Protein AF-A0A0F8YZG8-F1 (afdb_monomer_lite)

Structure (mmCIF, N/CA/C/O backbone):
data_AF-A0A0F8YZG8-F1
#
_entry.id   AF-A0A0F8YZG8-F1
#
loop_
_atom_site.group_PDB
_atom_site.id
_atom_site.type_symbol
_atom_site.label_atom_id
_atom_site.label_alt_id
_atom_site.label_comp_id
_atom_site.label_asym_id
_atom_site.label_entity_id
_atom_site.label_seq_id
_atom_site.pdbx_PDB_ins_code
_atom_site.Cartn_x
_atom_site.Cartn_y
_atom_site.Cartn_z
_atom_site.occupancy
_atom_site.B_iso_or_equiv
_atom_site.auth_seq_id
_atom_site.auth_comp_id
_atom_site.auth_asym_id
_atom_site.auth_atom_id
_atom_site.pdbx_PDB_model_num
ATOM 1 N N . MET A 1 1 ? -29.036 45.336 15.315 1.00 41.97 1 MET A N 1
ATOM 2 C CA . MET A 1 1 ? -30.390 44.803 15.583 1.00 41.97 1 MET A CA 1
ATOM 3 C C . MET A 1 1 ? -30.249 43.384 16.114 1.00 41.97 1 MET A C 1
ATOM 5 O O . MET A 1 1 ? -29.869 42.500 15.361 1.00 41.97 1 MET A O 1
ATOM 9 N N . THR A 1 2 ? -30.466 43.186 17.412 1.00 44.34 2 THR A N 1
ATOM 10 C CA . THR A 1 2 ? -30.497 41.876 18.079 1.00 44.34 2 THR A CA 1
ATOM 11 C C . THR A 1 2 ? -31.902 41.288 17.946 1.00 44.34 2 THR A C 1
ATOM 13 O O . THR A 1 2 ? -32.879 41.956 18.278 1.00 44.34 2 THR A O 1
ATOM 16 N N . LYS A 1 3 ? -32.036 40.055 17.444 1.00 55.72 3 LYS A N 1
ATOM 17 C CA . LYS A 1 3 ? -33.311 39.324 17.503 1.00 55.72 3 LYS A CA 1
ATOM 18 C C . LYS A 1 3 ? -33.276 38.392 18.709 1.00 55.72 3 LYS A C 1
ATOM 20 O O . LYS A 1 3 ? -32.551 37.404 18.719 1.00 55.72 3 LYS A O 1
ATOM 25 N N . GLN A 1 4 ? -34.022 38.788 19.735 1.00 49.12 4 GLN A N 1
ATOM 26 C CA . GLN A 1 4 ? -34.311 38.004 20.925 1.00 49.12 4 GLN A CA 1
ATOM 27 C C . GLN A 1 4 ? -35.272 36.854 20.598 1.00 49.12 4 GLN A C 1
ATOM 29 O O . GLN A 1 4 ? -36.202 36.998 19.803 1.00 49.12 4 GLN A O 1
ATOM 34 N N . LEU A 1 5 ? -35.005 35.724 21.249 1.00 49.00 5 LEU A N 1
ATOM 35 C CA . LEU A 1 5 ? -35.864 34.557 21.419 1.00 49.00 5 LEU A CA 1
ATOM 36 C C . LEU A 1 5 ? -37.219 34.976 22.007 1.00 49.00 5 LEU A C 1
ATOM 38 O O . LEU A 1 5 ? -37.221 35.691 22.999 1.00 49.00 5 LEU A O 1
ATOM 42 N N . ASN A 1 6 ? -38.334 34.469 21.472 1.00 45.19 6 ASN A N 1
ATOM 43 C CA . ASN A 1 6 ? -39.611 34.393 22.191 1.00 45.19 6 ASN A CA 1
ATOM 44 C C . ASN A 1 6 ? -40.446 33.211 21.661 1.00 45.19 6 ASN A C 1
ATOM 46 O O . ASN A 1 6 ? -40.949 33.247 20.540 1.00 45.19 6 ASN A O 1
ATOM 50 N N . LYS A 1 7 ? -40.593 32.165 22.486 1.00 50.66 7 LYS A N 1
ATOM 51 C CA . LYS A 1 7 ? -41.774 31.282 22.503 1.00 50.66 7 LYS A CA 1
ATOM 52 C C . LYS A 1 7 ? -42.786 31.885 23.486 1.00 50.66 7 LYS A C 1
ATOM 54 O O . LYS A 1 7 ? -42.367 32.415 24.513 1.00 50.66 7 LYS A O 1
ATOM 59 N N . PRO A 1 8 ? -44.089 31.767 23.210 1.00 50.78 8 PRO A N 1
ATOM 60 C CA . PRO A 1 8 ? -44.992 31.080 24.152 1.00 50.78 8 PRO A CA 1
ATOM 61 C C . PRO A 1 8 ? -45.976 30.164 23.385 1.00 50.78 8 PRO A C 1
ATOM 63 O O . PRO A 1 8 ? -46.400 30.495 22.287 1.00 50.78 8 PRO A O 1
ATOM 66 N N . SER A 1 9 ? -46.173 28.895 23.751 1.00 45.44 9 SER A N 1
ATOM 67 C CA . SER A 1 9 ? -46.892 28.313 24.904 1.00 45.44 9 SER A CA 1
ATOM 68 C C . SER A 1 9 ? -48.425 28.251 24.750 1.00 45.44 9 SER A C 1
ATOM 70 O O . SER A 1 9 ? -49.084 29.281 24.694 1.00 45.44 9 SER A O 1
ATOM 72 N N . SER A 1 10 ? -48.924 27.004 24.823 1.00 53.50 10 SER A N 1
ATOM 73 C CA . SER A 1 10 ? -50.195 26.541 25.411 1.00 53.50 10 SER A CA 1
ATOM 74 C C . SER A 1 10 ? -51.530 26.760 24.675 1.00 53.50 10 SER A C 1
ATOM 76 O O . SER A 1 10 ? -52.098 27.847 24.706 1.00 53.50 10 SER A O 1
ATOM 78 N N . ALA A 1 11 ? -52.133 25.647 24.237 1.00 49.03 11 ALA A N 1
ATOM 79 C CA . ALA A 1 11 ? -53.564 25.386 24.420 1.00 49.03 11 ALA A CA 1
ATOM 80 C C . ALA A 1 11 ? -53.791 23.878 24.662 1.00 49.03 11 ALA A C 1
ATOM 82 O O . ALA A 1 11 ? -53.292 23.040 23.911 1.00 49.03 11 ALA A O 1
ATOM 83 N N . THR A 1 12 ? -54.496 23.570 25.748 1.00 49.44 12 THR A N 1
ATOM 84 C CA . THR A 1 12 ? -54.804 22.237 26.286 1.00 49.44 12 THR A CA 1
ATOM 85 C C . THR A 1 12 ? -56.214 21.798 25.871 1.00 49.44 12 THR A C 1
ATOM 87 O O . THR A 1 12 ? -57.091 22.643 25.728 1.00 49.44 12 THR A O 1
ATOM 90 N N . ASP A 1 13 ? -56.400 20.475 25.844 1.00 46.66 13 ASP A N 1
ATOM 91 C CA . ASP A 1 13 ? -57.613 19.713 26.203 1.00 46.66 13 ASP A CA 1
ATOM 92 C C . ASP A 1 13 ? -58.711 19.498 25.141 1.00 46.66 13 ASP A C 1
ATOM 94 O O . ASP A 1 13 ? -59.212 20.443 24.543 1.00 46.66 13 ASP A O 1
ATOM 98 N N . VAL A 1 14 ? -59.069 18.230 24.878 1.00 42.09 14 VAL A N 1
ATOM 99 C CA . VAL A 1 14 ? -60.283 17.541 25.384 1.00 42.09 14 VAL A CA 1
ATOM 100 C C . VAL A 1 14 ? -60.361 16.124 24.770 1.00 42.09 14 VAL A C 1
ATOM 102 O O . VAL A 1 14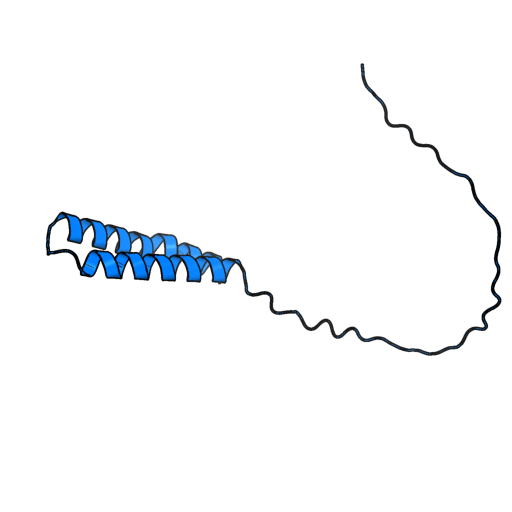 ? -60.428 15.968 23.554 1.00 42.09 14 VAL A O 1
ATOM 105 N N . GLY A 1 15 ? -60.462 15.103 25.632 1.00 32.91 15 GLY A N 1
ATOM 106 C CA . GLY A 1 15 ? -61.378 13.966 25.432 1.00 32.91 15 GLY A CA 1
ATOM 107 C C . GLY A 1 15 ? -60.866 12.706 24.722 1.00 32.91 15 GLY A C 1
ATOM 108 O O . GLY A 1 15 ? -61.011 12.557 23.516 1.00 32.91 15 GLY A O 1
ATOM 109 N N . ASN A 1 16 ? -60.418 11.713 25.495 1.00 39.50 16 ASN A N 1
ATOM 110 C CA . ASN A 1 16 ? -61.250 10.527 25.741 1.00 39.50 16 ASN A CA 1
ATOM 111 C C . ASN A 1 16 ? -60.616 9.635 26.810 1.00 39.50 16 ASN A C 1
ATOM 113 O O . ASN A 1 16 ? -59.614 8.957 26.592 1.00 39.50 16 ASN A O 1
ATOM 117 N N . THR A 1 17 ? -61.254 9.632 27.974 1.00 47.19 17 THR A N 1
ATOM 118 C CA . THR A 1 17 ? -61.059 8.671 29.053 1.00 47.19 17 THR A CA 1
ATOM 119 C C . THR A 1 17 ? -61.508 7.299 28.550 1.00 47.19 17 THR A C 1
ATOM 121 O O . THR A 1 17 ? -62.704 7.024 28.479 1.00 47.19 17 THR A O 1
ATOM 124 N N . LEU A 1 18 ? -60.566 6.442 28.154 1.00 51.44 18 LEU A N 1
ATOM 125 C CA . LEU A 1 18 ? -60.823 5.010 28.042 1.00 51.44 18 LEU A CA 1
ATOM 126 C C . LEU A 1 18 ? -60.413 4.367 29.362 1.00 51.44 18 LEU A C 1
ATOM 128 O O . LEU A 1 18 ? -59.236 4.257 29.695 1.00 51.44 18 LEU A O 1
ATOM 132 N N . ASP A 1 19 ? -61.446 4.014 30.116 1.00 52.84 19 ASP A N 1
ATOM 133 C CA . ASP A 1 19 ? -61.428 3.164 31.295 1.00 52.84 19 ASP A CA 1
ATOM 134 C C . ASP A 1 19 ? -60.822 1.805 30.904 1.00 52.84 19 ASP A C 1
ATOM 136 O O . ASP A 1 19 ? -61.476 0.966 30.281 1.00 52.84 19 ASP A O 1
ATOM 140 N N . ILE A 1 20 ? -59.528 1.622 31.174 1.00 55.34 20 ILE A N 1
ATOM 141 C CA . ILE A 1 20 ? -58.844 0.340 31.013 1.00 55.34 20 ILE A CA 1
ATOM 142 C C . ILE A 1 20 ? -58.231 -0.020 32.365 1.00 55.34 20 ILE A C 1
ATOM 144 O O . ILE A 1 20 ? -57.265 0.573 32.840 1.00 55.34 20 ILE A O 1
ATOM 148 N N . LYS A 1 21 ? -58.891 -0.997 32.982 1.00 55.16 21 LYS A N 1
ATOM 149 C CA . LYS A 1 21 ? -58.537 -1.770 34.174 1.00 55.16 21 LYS A CA 1
ATOM 150 C C . LYS A 1 21 ? -57.026 -2.086 34.237 1.00 55.16 21 LYS A C 1
ATOM 152 O O . LYS A 1 21 ? -56.454 -2.432 33.206 1.00 55.16 21 LYS A O 1
ATOM 157 N N . PRO A 1 22 ? -56.374 -2.049 35.416 1.00 41.72 22 PRO A N 1
ATOM 158 C CA . PRO A 1 22 ? -54.972 -2.427 35.525 1.00 41.72 22 PRO A CA 1
ATOM 159 C C . PRO A 1 22 ? -54.855 -3.950 35.437 1.00 41.72 22 PRO A C 1
ATOM 161 O O . PRO A 1 22 ? -55.172 -4.661 36.392 1.00 41.72 22 PRO A O 1
ATOM 164 N N . GLU A 1 23 ? -54.412 -4.462 34.293 1.00 53.28 23 GLU A N 1
ATOM 165 C CA . GLU A 1 23 ? -53.860 -5.810 34.223 1.00 53.28 23 GLU A CA 1
ATOM 166 C C . GLU A 1 23 ? -52.380 -5.729 34.601 1.00 53.28 23 GLU A C 1
ATOM 168 O O . GLU A 1 23 ? -51.518 -5.314 33.831 1.00 53.28 23 GLU A O 1
ATOM 173 N N . THR A 1 24 ? -52.103 -6.073 35.858 1.00 51.88 24 THR A N 1
ATOM 174 C CA . THR A 1 24 ? -50.796 -6.550 36.305 1.00 51.88 24 THR A CA 1
ATOM 175 C C . THR A 1 24 ? -50.362 -7.706 35.413 1.00 51.88 24 THR A C 1
ATOM 177 O O . THR A 1 24 ? -50.832 -8.830 35.574 1.00 51.88 24 THR A O 1
ATOM 180 N N . GLY A 1 25 ? -49.453 -7.414 34.495 1.00 43.50 25 GLY A N 1
ATOM 181 C CA . GLY A 1 25 ? -48.671 -8.388 33.757 1.00 43.50 25 GLY A CA 1
ATOM 182 C C . GLY A 1 25 ? -47.263 -7.838 33.635 1.00 43.50 25 GLY A C 1
ATOM 183 O O . GLY A 1 25 ? -46.997 -6.969 32.810 1.00 43.50 25 GLY A O 1
ATOM 184 N N . GLU A 1 26 ? -46.374 -8.293 34.514 1.00 53.59 26 GLU A N 1
ATOM 185 C CA . GLU A 1 26 ? -44.934 -8.114 34.369 1.00 53.59 26 GLU A CA 1
ATOM 186 C C . GLU A 1 26 ? -44.463 -8.862 33.114 1.00 53.59 26 GLU A C 1
ATOM 188 O O . GLU A 1 26 ? -43.94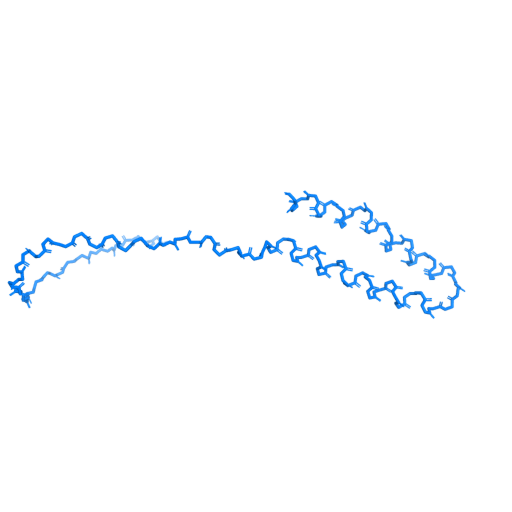7 -9.971 33.195 1.00 53.59 26 GLU A O 1
ATOM 193 N N . GLU A 1 27 ? -44.608 -8.261 31.938 1.00 47.75 27 GLU A N 1
ATOM 194 C CA . GLU A 1 27 ? -43.806 -8.653 30.785 1.00 47.75 27 GLU A CA 1
ATOM 195 C C . GLU A 1 27 ? -42.613 -7.708 30.712 1.00 47.75 27 GLU A C 1
ATOM 197 O O . GLU A 1 27 ? -42.602 -6.685 30.027 1.00 47.75 27 GLU A O 1
ATOM 202 N N . LYS A 1 28 ? -41.569 -8.076 31.465 1.00 50.06 28 LYS A N 1
ATOM 203 C CA . LYS A 1 28 ? -40.202 -7.720 31.096 1.00 50.06 28 LYS A CA 1
ATOM 204 C C . LYS A 1 28 ? -39.974 -8.242 29.678 1.00 50.06 28 LYS A C 1
ATOM 206 O O . LYS A 1 28 ? -39.576 -9.388 29.492 1.00 50.06 28 LYS A O 1
ATOM 211 N N . GLN A 1 29 ? -40.187 -7.396 28.676 1.00 46.06 29 GLN A N 1
ATOM 212 C CA . GLN A 1 29 ? -39.431 -7.514 27.440 1.00 46.06 29 GLN A CA 1
ATOM 213 C C . GLN A 1 29 ? -37.995 -7.140 27.784 1.00 46.06 29 GLN A C 1
ATOM 215 O O . GLN A 1 29 ? -37.573 -5.986 27.717 1.00 46.06 29 GLN A O 1
ATOM 220 N N . GLU A 1 30 ? -37.264 -8.152 28.236 1.00 41.38 30 GLU A N 1
ATOM 221 C CA . GLU A 1 30 ? -35.822 -8.217 28.129 1.00 41.38 30 GLU A CA 1
ATOM 222 C C . GLU A 1 30 ? -35.509 -8.119 26.632 1.00 41.38 30 GLU A C 1
ATOM 224 O O . GLU A 1 30 ? -35.411 -9.120 25.926 1.00 41.38 30 GLU A O 1
ATOM 229 N N . ASN A 1 31 ? -35.422 -6.885 26.121 1.00 47.47 31 ASN A N 1
ATOM 230 C CA . ASN A 1 31 ? -34.599 -6.625 24.955 1.00 47.47 31 ASN A CA 1
ATOM 231 C C . ASN A 1 31 ? -33.218 -7.090 25.380 1.00 47.47 31 ASN A C 1
ATOM 233 O O . ASN A 1 31 ? -32.516 -6.425 26.141 1.00 47.47 31 ASN A O 1
ATOM 237 N N . THR A 1 32 ? -32.886 -8.305 24.966 1.00 45.09 32 THR A N 1
ATOM 238 C CA . THR A 1 32 ? -31.522 -8.780 24.955 1.00 45.09 32 THR A CA 1
ATOM 239 C C . THR A 1 32 ? -30.823 -7.832 23.992 1.00 45.09 32 THR A C 1
ATOM 241 O O . THR A 1 32 ? -30.827 -8.044 22.781 1.00 45.09 32 THR A O 1
ATOM 244 N N . ASP A 1 33 ? -30.295 -6.733 24.534 1.00 55.81 33 ASP A N 1
ATOM 245 C CA . ASP A 1 33 ? -29.275 -5.904 23.915 1.00 55.81 33 ASP A CA 1
ATOM 246 C C . ASP A 1 33 ? -28.051 -6.809 23.748 1.00 55.81 33 ASP A C 1
ATOM 248 O O . ASP A 1 33 ? -27.066 -6.733 24.481 1.00 55.81 33 ASP A O 1
ATOM 252 N N . GLN A 1 34 ? -28.132 -7.746 22.800 1.00 50.81 34 GLN A N 1
ATOM 253 C CA . GLN A 1 34 ? -26.934 -8.298 22.213 1.00 50.81 34 GLN A CA 1
ATOM 254 C C . GLN A 1 34 ? -26.210 -7.091 21.628 1.00 50.81 34 GLN A C 1
ATOM 256 O O . GLN A 1 34 ? -26.795 -6.390 20.792 1.00 50.81 34 GLN A O 1
ATOM 261 N N . PRO A 1 35 ? -24.968 -6.806 22.051 1.00 50.69 35 PRO A N 1
ATOM 262 C CA . PRO A 1 35 ? -24.172 -5.855 21.316 1.00 50.69 35 PRO A CA 1
ATOM 263 C C . PRO A 1 35 ? -24.081 -6.427 19.903 1.00 50.69 35 PRO A C 1
ATOM 265 O O . PRO A 1 35 ? -23.453 -7.462 19.687 1.00 50.69 35 PRO A O 1
ATOM 268 N N . LEU A 1 36 ? -24.754 -5.791 18.937 1.00 52.97 36 LEU A N 1
ATOM 269 C CA . LEU A 1 36 ? -24.349 -5.940 17.551 1.00 52.97 36 LEU A CA 1
ATOM 270 C C . LEU A 1 36 ? -22.871 -5.567 17.572 1.00 52.97 36 LEU A C 1
ATOM 272 O O . LEU A 1 36 ? -22.554 -4.389 17.761 1.00 52.97 36 LEU A O 1
ATOM 276 N N . GLU A 1 37 ? -21.988 -6.558 17.441 1.00 60.06 37 GLU A N 1
ATOM 277 C CA . GLU A 1 37 ? -20.587 -6.350 17.099 1.00 60.06 37 GLU A CA 1
ATOM 278 C C . GLU A 1 37 ? -20.600 -5.618 15.763 1.00 60.06 37 GLU A C 1
ATOM 280 O O . GLU A 1 37 ? -20.572 -6.203 14.679 1.00 60.06 37 GLU A O 1
ATOM 285 N N . ARG A 1 38 ? -20.745 -4.294 15.822 1.00 59.38 38 ARG A N 1
ATOM 286 C CA . ARG A 1 38 ? -20.480 -3.471 14.665 1.00 59.38 38 ARG A CA 1
ATOM 287 C C . ARG A 1 38 ? -19.022 -3.748 14.345 1.00 59.38 38 ARG A C 1
ATOM 289 O O . ARG A 1 38 ? -18.196 -3.686 15.260 1.00 59.38 38 ARG A O 1
ATOM 296 N N . PRO A 1 39 ? -1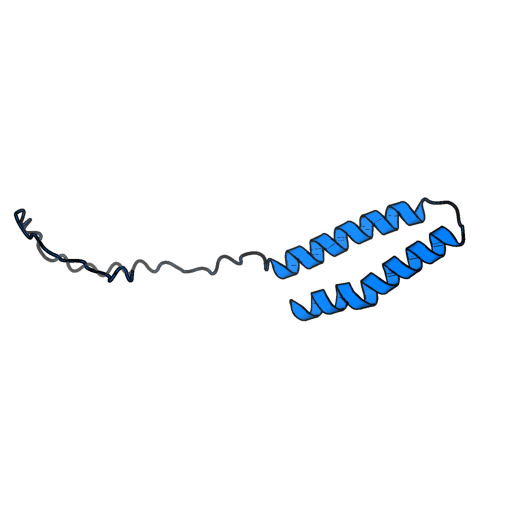8.696 -4.081 13.090 1.00 64.19 39 PRO A N 1
ATOM 297 C CA . PRO A 1 39 ? -17.305 -4.210 12.720 1.00 64.19 39 PRO A CA 1
ATOM 298 C C . PRO A 1 39 ? -16.619 -2.903 13.115 1.00 64.19 39 PRO A C 1
ATOM 300 O O . PRO A 1 39 ? -17.095 -1.827 12.746 1.00 64.19 39 PRO A O 1
ATOM 303 N N . ASN A 1 40 ? -15.569 -3.013 13.931 1.00 81.00 40 ASN A N 1
ATOM 304 C CA . ASN A 1 40 ? -14.744 -1.882 14.334 1.00 81.00 40 ASN A CA 1
ATOM 305 C C . ASN A 1 40 ? -14.307 -1.179 13.033 1.00 81.00 40 ASN A C 1
ATOM 307 O O . ASN A 1 40 ? -13.612 -1.766 12.193 1.00 81.00 40 ASN A O 1
ATOM 311 N N . GLN A 1 41 ? -14.854 0.020 12.807 1.00 85.31 41 GLN A N 1
ATOM 312 C CA . GLN A 1 41 ? -14.738 0.737 11.536 1.00 85.31 41 GLN A CA 1
ATOM 313 C C . GLN A 1 41 ? -13.278 1.102 11.287 1.00 85.31 41 GLN A C 1
ATOM 315 O O . GLN A 1 41 ? -12.797 1.071 10.154 1.00 85.31 41 GLN A O 1
ATOM 320 N N . GLU A 1 42 ? -12.556 1.366 12.363 1.00 87.06 42 GLU A N 1
ATOM 321 C CA . GLU A 1 42 ? -11.145 1.665 12.390 1.00 87.06 42 GLU A CA 1
ATOM 322 C C . GLU A 1 42 ? -10.303 0.452 11.942 1.00 87.06 42 GLU A C 1
ATOM 324 O O . GLU A 1 42 ? -9.448 0.571 11.057 1.00 87.06 42 GLU A O 1
ATOM 329 N N . ILE A 1 43 ? -10.639 -0.756 12.406 1.00 87.38 43 ILE A N 1
ATOM 330 C CA . ILE A 1 43 ? -10.042 -2.0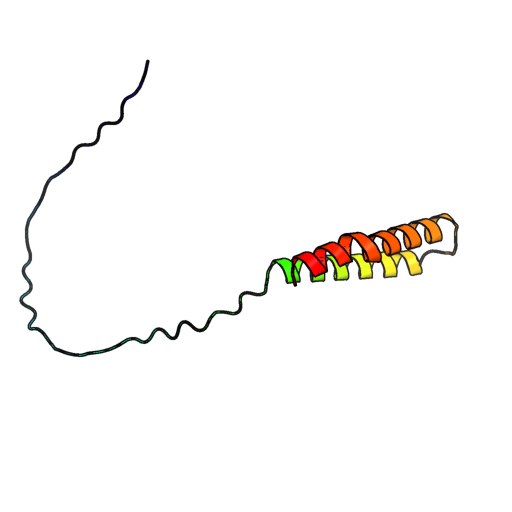07 11.901 1.00 87.38 43 ILE A CA 1
ATOM 331 C C . ILE A 1 43 ? -10.369 -2.219 10.413 1.00 87.38 43 ILE A C 1
ATOM 333 O O . ILE A 1 43 ? -9.518 -2.694 9.651 1.00 87.38 43 ILE A O 1
ATOM 337 N N . MET A 1 44 ? -11.576 -1.861 9.954 1.00 91.25 44 MET A N 1
ATOM 338 C CA . MET A 1 44 ? -11.918 -1.937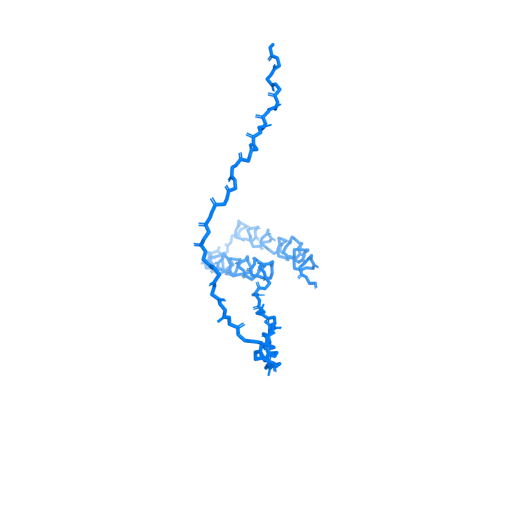 8.526 1.00 91.25 44 MET A CA 1
ATOM 339 C C . MET A 1 44 ? -11.065 -0.991 7.670 1.00 91.25 44 MET A C 1
ATOM 341 O O . MET A 1 44 ? -10.668 -1.371 6.563 1.00 91.25 44 MET A O 1
ATOM 345 N N . ILE A 1 45 ? -10.743 0.205 8.171 1.00 91.25 45 ILE A N 1
ATOM 346 C CA . ILE A 1 45 ? -9.851 1.155 7.490 1.00 91.25 45 ILE A CA 1
ATOM 347 C C . ILE A 1 45 ? -8.458 0.536 7.316 1.00 91.25 45 ILE A C 1
ATOM 349 O O . ILE A 1 45 ? -7.941 0.508 6.196 1.00 91.25 45 ILE A O 1
ATOM 353 N N . VAL A 1 46 ? -7.885 -0.045 8.375 1.00 93.44 46 VAL A N 1
ATOM 354 C CA . VAL A 1 46 ? -6.559 -0.696 8.318 1.00 93.44 46 VAL A CA 1
ATOM 355 C C . VAL A 1 46 ? -6.545 -1.836 7.302 1.00 93.44 46 VAL A C 1
ATOM 357 O O . VAL A 1 46 ? -5.668 -1.880 6.435 1.00 93.44 46 VAL A O 1
ATOM 360 N N . LYS A 1 47 ? -7.554 -2.715 7.333 1.00 93.25 47 LYS A N 1
ATOM 361 C CA . LYS A 1 47 ? -7.679 -3.828 6.374 1.00 93.25 47 LYS A CA 1
ATOM 362 C C . LYS A 1 47 ? -7.831 -3.349 4.929 1.00 93.25 47 LYS A C 1
ATOM 364 O O . LYS A 1 47 ? -7.300 -3.971 4.004 1.00 93.25 47 LYS A O 1
ATOM 369 N N . THR A 1 48 ? -8.533 -2.236 4.723 1.00 95.25 48 THR A N 1
ATOM 370 C CA . THR A 1 48 ? -8.694 -1.627 3.396 1.00 95.25 48 THR A CA 1
ATOM 371 C C . THR A 1 48 ? -7.352 -1.127 2.865 1.00 95.25 48 THR A C 1
ATOM 373 O O . THR A 1 48 ? -6.980 -1.452 1.736 1.00 95.25 48 THR A O 1
ATOM 376 N N . ILE A 1 49 ? -6.579 -0.411 3.686 1.00 95.19 49 ILE A N 1
ATOM 377 C CA . ILE A 1 49 ? -5.249 0.088 3.305 1.00 95.19 49 ILE A CA 1
ATOM 378 C C . ILE A 1 49 ? -4.292 -1.079 3.021 1.00 95.19 49 ILE A C 1
ATOM 380 O O . ILE A 1 49 ? -3.633 -1.088 1.981 1.00 95.19 49 ILE A O 1
ATOM 384 N N . GLN A 1 50 ? -4.270 -2.107 3.878 1.00 94.81 50 GLN A N 1
ATOM 385 C CA . GLN A 1 50 ? -3.479 -3.330 3.665 1.00 94.81 50 GLN A CA 1
ATOM 386 C C . GLN A 1 50 ? -3.791 -3.998 2.315 1.00 94.81 50 GLN A C 1
ATOM 388 O O . GLN A 1 50 ? -2.881 -4.403 1.580 1.00 94.81 50 GLN A O 1
ATOM 393 N N . SER A 1 51 ? -5.076 -4.073 1.958 1.00 96.81 51 SER A N 1
ATOM 394 C CA . SER A 1 51 ? -5.522 -4.653 0.687 1.00 96.81 51 SER A CA 1
ATOM 395 C C . SER A 1 51 ? -5.043 -3.830 -0.512 1.00 96.81 51 SER A C 1
ATOM 397 O O . SER A 1 51 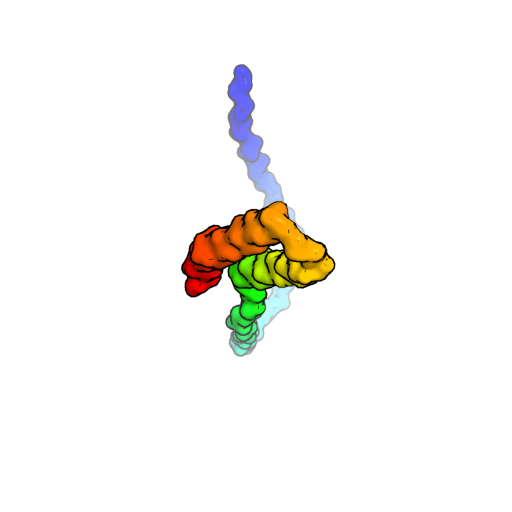? -4.509 -4.390 -1.471 1.00 96.81 51 SER A O 1
ATOM 399 N N . LEU A 1 52 ? -5.155 -2.500 -0.447 1.00 96.44 52 LEU A N 1
ATOM 400 C CA . LEU A 1 52 ? -4.666 -1.602 -1.499 1.00 96.44 52 LEU A CA 1
ATOM 401 C C . LEU A 1 52 ? -3.150 -1.714 -1.687 1.00 96.44 52 LEU A C 1
ATOM 403 O O . LEU A 1 52 ? -2.676 -1.837 -2.816 1.00 96.44 52 LEU A O 1
ATOM 407 N N . MET A 1 53 ? -2.385 -1.745 -0.596 1.00 94.88 53 MET A N 1
ATOM 408 C CA . MET A 1 53 ? -0.930 -1.899 -0.671 1.00 94.88 53 MET A CA 1
ATOM 409 C C . MET A 1 53 ? -0.513 -3.233 -1.287 1.00 94.88 53 MET A C 1
ATOM 411 O O . MET A 1 53 ? 0.447 -3.284 -2.052 1.00 94.88 53 MET A O 1
ATOM 415 N N . THR A 1 54 ? -1.256 -4.305 -1.007 1.00 95.88 54 THR A N 1
ATOM 416 C CA . THR A 1 54 ? -1.031 -5.607 -1.648 1.00 95.88 54 THR A CA 1
ATOM 417 C C . THR A 1 54 ? -1.197 -5.504 -3.166 1.00 95.88 54 THR A C 1
ATOM 419 O O . THR A 1 54 ? -0.364 -6.014 -3.916 1.00 95.88 54 THR A O 1
ATOM 422 N N . VAL A 1 55 ? -2.224 -4.792 -3.643 1.00 97.38 55 VAL A N 1
ATOM 423 C CA . VAL A 1 55 ? -2.421 -4.540 -5.079 1.00 97.38 55 VAL A CA 1
ATOM 424 C C . VAL A 1 55 ? -1.266 -3.726 -5.664 1.00 97.38 55 VAL A C 1
ATOM 426 O O . VAL A 1 55 ? -0.762 -4.079 -6.731 1.00 97.38 55 VAL A O 1
ATOM 429 N N . VAL A 1 56 ? -0.814 -2.672 -4.981 1.00 96.19 56 VAL A N 1
ATOM 430 C CA . VAL A 1 56 ? 0.329 -1.857 -5.429 1.00 96.19 56 VAL A CA 1
ATOM 431 C C . VAL A 1 56 ? 1.596 -2.709 -5.539 1.00 96.19 56 VAL A C 1
ATOM 433 O O . VAL A 1 56 ? 2.195 -2.756 -6.613 1.00 96.19 56 VAL A O 1
ATOM 436 N N . ASN A 1 57 ? 1.945 -3.462 -4.491 1.00 95.75 57 ASN A N 1
ATOM 437 C CA . ASN A 1 57 ? 3.105 -4.359 -4.482 1.00 95.75 57 ASN A CA 1
ATOM 438 C C . ASN A 1 57 ? 3.051 -5.376 -5.626 1.00 95.75 57 ASN A C 1
ATOM 440 O O . ASN A 1 57 ? 4.026 -5.546 -6.356 1.00 95.75 57 ASN A O 1
ATOM 444 N N . ASN A 1 58 ? 1.894 -6.002 -5.845 1.00 96.75 58 ASN A N 1
ATOM 445 C CA . ASN A 1 58 ? 1.716 -6.964 -6.930 1.00 96.75 58 ASN A CA 1
ATOM 446 C C . ASN A 1 58 ? 1.906 -6.340 -8.319 1.00 96.75 58 ASN A C 1
ATOM 448 O O . ASN A 1 58 ? 2.338 -7.028 -9.243 1.00 96.75 58 ASN A O 1
ATOM 452 N N . ASN A 1 59 ? 1.568 -5.061 -8.500 1.00 97.25 59 ASN A N 1
ATOM 453 C CA . ASN A 1 59 ? 1.809 -4.361 -9.761 1.00 97.25 59 ASN A CA 1
ATOM 454 C C . ASN A 1 59 ? 3.280 -3.955 -9.912 1.00 97.25 59 ASN A C 1
ATOM 456 O O . ASN A 1 59 ? 3.845 -4.164 -10.984 1.00 97.25 59 ASN A O 1
ATOM 460 N N . LEU A 1 60 ? 3.924 -3.468 -8.847 1.00 96.31 60 LEU A N 1
ATOM 461 C CA . LEU A 1 60 ? 5.351 -3.131 -8.856 1.00 96.31 60 LEU A CA 1
ATOM 462 C C . LEU A 1 60 ? 6.233 -4.358 -9.121 1.00 96.31 60 LEU A C 1
ATOM 464 O O . LEU A 1 60 ? 7.182 -4.275 -9.898 1.00 96.31 60 LEU A O 1
ATOM 468 N N . MET A 1 61 ? 5.896 -5.522 -8.556 1.00 95.25 61 MET A N 1
ATOM 469 C CA . MET A 1 61 ? 6.643 -6.769 -8.776 1.00 95.25 61 MET A CA 1
ATOM 470 C C . MET A 1 61 ? 6.661 -7.225 -10.242 1.00 95.25 61 MET A C 1
ATOM 472 O O . MET A 1 61 ? 7.621 -7.872 -10.655 1.00 95.25 61 MET A O 1
ATOM 476 N N . LYS A 1 62 ? 5.638 -6.873 -11.032 1.00 96.75 62 LYS A N 1
ATOM 477 C CA . LYS A 1 62 ? 5.553 -7.212 -12.465 1.00 96.75 62 LYS A CA 1
ATOM 478 C C . LYS A 1 62 ? 6.421 -6.318 -13.349 1.00 96.75 62 LYS A C 1
ATOM 480 O O . LYS A 1 62 ? 6.622 -6.646 -14.516 1.00 96.75 62 LYS A O 1
ATOM 485 N N . LEU A 1 63 ? 6.893 -5.185 -12.830 1.00 96.31 63 LEU A N 1
ATOM 486 C CA . LEU A 1 63 ? 7.756 -4.283 -13.582 1.00 96.31 63 LEU A CA 1
ATOM 487 C C . LEU A 1 63 ? 9.152 -4.900 -13.756 1.00 96.31 63 LEU A C 1
ATOM 489 O O . LEU A 1 63 ? 9.618 -5.625 -12.868 1.00 96.31 63 LEU A O 1
ATOM 493 N N . PRO A 1 64 ? 9.844 -4.600 -14.869 1.00 97.31 64 PRO A N 1
ATOM 494 C CA . PRO A 1 64 ? 11.239 -4.978 -15.029 1.00 97.31 64 PRO A CA 1
ATOM 495 C C . PRO A 1 64 ? 12.098 -4.332 -13.939 1.00 97.31 64 PRO A C 1
ATOM 497 O O . PRO A 1 64 ? 11.797 -3.239 -13.445 1.00 97.31 64 PRO A O 1
ATOM 500 N N . ASP A 1 65 ? 13.179 -5.014 -13.571 1.00 96.56 65 ASP A N 1
ATOM 501 C CA . ASP A 1 65 ? 14.096 -4.508 -12.560 1.00 96.56 65 ASP A CA 1
ATOM 502 C C . ASP A 1 65 ? 14.738 -3.204 -13.029 1.00 96.56 65 ASP A C 1
ATOM 504 O O . ASP A 1 65 ? 15.337 -3.108 -14.100 1.00 96.56 65 ASP A O 1
ATOM 508 N N . SER A 1 66 ? 14.553 -2.168 -12.219 1.00 97.69 66 SER A N 1
ATOM 509 C CA . SER A 1 66 ? 15.062 -0.828 -12.467 1.00 97.69 66 SER A CA 1
ATOM 510 C C . SER A 1 66 ? 15.244 -0.107 -11.133 1.00 97.69 66 SER A C 1
ATOM 512 O O . SER A 1 66 ? 14.532 -0.420 -10.173 1.00 97.69 66 SER A O 1
ATOM 514 N N . PRO A 1 67 ? 16.148 0.885 -11.053 1.00 97.75 67 PRO A N 1
ATOM 515 C CA . PRO A 1 67 ? 16.292 1.708 -9.854 1.00 97.75 67 PRO A CA 1
ATOM 516 C C . PRO A 1 67 ? 14.959 2.313 -9.393 1.00 97.75 67 PRO A C 1
ATOM 518 O O . PRO A 1 67 ? 14.647 2.267 -8.212 1.00 97.75 67 PRO A O 1
ATOM 521 N N . MET A 1 68 ? 14.125 2.760 -10.337 1.00 97.00 68 MET A N 1
ATOM 522 C CA . MET A 1 68 ? 12.818 3.358 -10.048 1.00 97.00 68 MET A CA 1
ATOM 523 C C . MET A 1 68 ? 11.816 2.356 -9.451 1.00 97.00 68 MET A C 1
ATOM 525 O O . MET A 1 68 ? 11.051 2.708 -8.558 1.00 97.00 68 MET A O 1
ATOM 529 N N . LYS A 1 69 ? 11.825 1.090 -9.902 1.00 97.12 69 LYS A N 1
ATOM 530 C CA . LYS A 1 69 ? 11.034 0.018 -9.268 1.00 97.12 69 LYS A CA 1
ATOM 531 C C . LYS A 1 69 ? 11.490 -0.206 -7.827 1.00 97.12 69 LYS A C 1
ATOM 533 O O . LYS A 1 69 ? 10.648 -0.351 -6.948 1.00 97.12 69 LYS A O 1
ATOM 538 N N . ASN A 1 70 ? 12.801 -0.250 -7.597 1.00 96.81 70 ASN A N 1
ATOM 539 C CA . ASN A 1 70 ? 13.361 -0.497 -6.269 1.00 96.81 70 ASN A CA 1
ATOM 540 C C . ASN A 1 70 ? 13.020 0.640 -5.301 1.00 96.81 70 ASN A C 1
ATOM 542 O O . ASN A 1 70 ? 12.568 0.362 -4.197 1.00 96.81 70 ASN A O 1
ATOM 546 N N . GLU A 1 71 ? 13.146 1.890 -5.746 1.00 97.81 71 GLU A N 1
ATOM 547 C CA . GLU A 1 71 ? 12.765 3.080 -4.978 1.00 97.81 71 GLU A CA 1
ATOM 548 C C . GLU A 1 71 ? 11.268 3.066 -4.630 1.00 97.81 71 GLU A C 1
ATOM 550 O O . GLU A 1 71 ? 10.893 3.203 -3.469 1.00 97.81 71 GLU A O 1
ATOM 555 N N . ALA A 1 72 ? 10.396 2.773 -5.602 1.00 96.88 72 ALA A N 1
ATOM 556 C CA . ALA A 1 72 ? 8.961 2.650 -5.346 1.00 96.88 72 ALA A CA 1
ATOM 557 C C . ALA A 1 72 ? 8.628 1.521 -4.349 1.00 96.88 72 ALA A C 1
ATOM 559 O O . ALA A 1 72 ? 7.761 1.685 -3.492 1.00 96.88 72 ALA A O 1
ATOM 560 N N . MET A 1 73 ? 9.309 0.374 -4.440 1.00 96.50 73 MET A N 1
ATOM 561 C CA . MET A 1 73 ? 9.142 -0.733 -3.491 1.00 96.50 73 MET A CA 1
ATOM 562 C C . MET A 1 73 ? 9.636 -0.367 -2.085 1.00 96.50 73 MET A C 1
ATOM 564 O O . MET A 1 73 ? 9.023 -0.786 -1.100 1.00 96.50 73 MET A O 1
ATOM 568 N N . GLU A 1 74 ? 10.719 0.404 -1.979 1.00 96.88 74 GLU A N 1
ATOM 569 C CA . GLU A 1 74 ? 11.272 0.878 -0.709 1.00 96.88 74 GLU A CA 1
ATOM 570 C C . GLU A 1 74 ? 10.317 1.851 -0.009 1.00 96.88 74 GLU A C 1
ATOM 572 O O . GLU A 1 74 ? 9.996 1.642 1.162 1.00 96.88 74 GLU A O 1
ATOM 577 N N . GLU A 1 75 ? 9.768 2.826 -0.737 1.00 96.81 75 GLU A N 1
ATOM 578 C CA . GLU A 1 75 ? 8.763 3.766 -0.221 1.00 96.81 75 GLU A CA 1
ATOM 579 C C . GLU A 1 75 ? 7.501 3.046 0.276 1.00 96.81 75 GLU A C 1
ATOM 581 O O . GLU A 1 75 ? 7.000 3.305 1.377 1.00 96.81 75 GLU A O 1
ATOM 586 N N . VAL A 1 76 ? 7.008 2.065 -0.489 1.00 95.31 76 VAL A N 1
ATOM 587 C CA . VAL A 1 76 ? 5.860 1.251 -0.067 1.00 95.31 76 VAL A CA 1
ATOM 588 C C . VAL A 1 76 ? 6.188 0.455 1.200 1.00 95.31 76 VAL A C 1
ATOM 590 O O . VAL A 1 76 ? 5.367 0.410 2.120 1.00 95.31 76 VAL A O 1
ATOM 593 N N . CYS A 1 77 ? 7.389 -0.126 1.299 1.00 94.94 77 CYS A N 1
ATOM 594 C CA . CYS A 1 77 ? 7.840 -0.816 2.511 1.00 94.94 77 CYS A CA 1
ATOM 595 C C . CYS A 1 77 ? 7.951 0.130 3.716 1.00 94.94 77 CYS A C 1
ATOM 597 O O . CYS A 1 77 ? 7.579 -0.255 4.831 1.00 94.94 77 CYS A O 1
ATOM 599 N N . LEU A 1 78 ? 8.448 1.354 3.515 1.00 96.69 78 LEU A N 1
ATOM 600 C CA . LEU A 1 78 ? 8.588 2.358 4.568 1.00 96.69 78 LEU A CA 1
ATOM 601 C C . LEU A 1 78 ? 7.221 2.763 5.125 1.00 96.69 78 LEU A C 1
ATOM 603 O O . LEU A 1 78 ? 7.029 2.740 6.345 1.00 96.69 78 LEU A O 1
ATOM 607 N N . PHE A 1 79 ? 6.255 3.048 4.250 1.00 96.19 79 PHE A N 1
ATOM 608 C CA . PHE A 1 79 ? 4.880 3.358 4.651 1.00 96.19 79 PHE A CA 1
ATOM 609 C C . PHE A 1 79 ? 4.247 2.210 5.456 1.00 96.19 79 PHE A C 1
ATOM 611 O O . PHE A 1 79 ? 3.600 2.435 6.481 1.00 96.19 79 PHE A O 1
ATOM 618 N N . GLN A 1 80 ? 4.470 0.964 5.024 1.00 92.94 80 GLN A N 1
ATOM 619 C CA . GLN A 1 80 ? 3.963 -0.239 5.694 1.00 92.94 80 GLN A CA 1
ATOM 620 C C . GLN A 1 80 ? 4.499 -0.379 7.124 1.00 92.94 80 GLN A C 1
ATOM 622 O O . GLN A 1 80 ? 3.750 -0.705 8.043 1.00 92.94 80 GLN A O 1
ATOM 627 N N . ARG A 1 81 ? 5.802 -0.141 7.314 1.00 94.44 81 ARG A N 1
ATOM 628 C CA . ARG A 1 81 ? 6.484 -0.315 8.608 1.00 94.44 81 ARG A CA 1
ATOM 629 C C . ARG A 1 81 ? 6.223 0.820 9.592 1.00 94.44 81 ARG A C 1
ATOM 631 O O . ARG A 1 81 ? 6.314 0.583 10.796 1.00 94.44 81 ARG A O 1
ATOM 638 N N . THR A 1 82 ? 5.938 2.015 9.079 1.00 95.44 82 THR A N 1
ATOM 639 C CA . THR A 1 82 ? 5.695 3.224 9.873 1.00 95.44 82 THR A CA 1
ATOM 640 C C . THR A 1 82 ? 4.195 3.500 9.969 1.00 95.44 82 THR A C 1
ATOM 642 O O . THR A 1 82 ? 3.524 2.936 10.828 1.00 95.44 82 THR A O 1
ATOM 645 N N . THR A 1 83 ? 3.641 4.282 9.042 1.00 94.50 83 THR A N 1
ATOM 646 C CA . THR A 1 83 ? 2.278 4.818 9.088 1.00 94.50 83 THR A CA 1
ATOM 647 C C . THR A 1 83 ? 1.204 3.749 9.252 1.00 94.50 83 THR A C 1
ATOM 649 O O . THR A 1 83 ? 0.306 3.917 10.074 1.00 94.50 83 THR A O 1
ATOM 652 N N . LEU A 1 84 ? 1.270 2.646 8.499 1.00 93.88 84 LEU A N 1
ATOM 653 C CA . LEU A 1 84 ? 0.240 1.608 8.593 1.00 93.88 84 LEU A CA 1
ATOM 654 C C . LEU A 1 84 ? 0.295 0.853 9.929 1.00 93.88 84 LEU A C 1
ATOM 656 O O . LEU A 1 84 ? -0.746 0.509 10.483 1.00 93.88 84 LEU A O 1
ATOM 660 N N . ASN A 1 85 ? 1.497 0.621 10.453 1.00 92.75 85 ASN A N 1
ATOM 661 C CA . ASN A 1 85 ? 1.700 -0.006 11.756 1.00 92.75 85 ASN A CA 1
ATOM 662 C C . ASN A 1 85 ? 1.216 0.907 12.893 1.00 92.75 85 ASN A C 1
ATOM 664 O O . ASN A 1 85 ? 0.515 0.454 13.794 1.00 92.75 85 ASN A O 1
ATOM 668 N N . ASP A 1 86 ? 1.527 2.201 12.822 1.00 95.00 86 ASP A N 1
ATOM 669 C CA . ASP A 1 86 ? 1.058 3.185 13.801 1.00 95.00 86 ASP A CA 1
ATOM 670 C C . ASP A 1 86 ? -0.471 3.297 13.793 1.00 95.00 86 ASP A C 1
ATOM 672 O O . ASP A 1 86 ? -1.095 3.328 14.853 1.00 95.00 86 ASP A O 1
ATOM 676 N N . LEU A 1 87 ? -1.084 3.280 12.605 1.00 92.94 87 LEU A N 1
ATOM 677 C CA . LEU A 1 87 ? -2.537 3.279 12.456 1.00 92.94 87 LEU A CA 1
ATOM 678 C C . LEU A 1 87 ? -3.168 2.008 13.035 1.00 92.94 87 LEU A C 1
ATOM 680 O O . LEU A 1 87 ? -4.198 2.086 13.694 1.00 92.94 87 LEU A O 1
ATOM 684 N N . GLN A 1 88 ? -2.547 0.846 12.815 1.00 92.31 88 GLN A N 1
ATOM 685 C CA . GLN A 1 88 ? -3.019 -0.411 13.387 1.00 92.31 88 GLN A CA 1
ATOM 686 C C . GLN A 1 88 ? -2.982 -0.371 14.920 1.00 92.31 88 GLN A C 1
ATOM 688 O O . GLN A 1 88 ? -3.988 -0.675 15.548 1.00 92.31 88 GLN A O 1
ATOM 693 N N . LYS A 1 89 ? -1.874 0.087 15.516 1.00 92.25 89 LYS A N 1
ATOM 694 C CA . LYS A 1 89 ? -1.749 0.236 16.976 1.00 92.25 89 LYS A CA 1
ATOM 695 C C . LYS A 1 89 ? -2.723 1.245 17.571 1.00 92.25 89 LYS A C 1
ATOM 697 O O . LYS A 1 89 ? -3.126 1.089 18.712 1.00 92.25 89 LYS A O 1
ATOM 702 N N . ALA A 1 90 ? -3.064 2.301 16.834 1.00 89.31 90 ALA A N 1
ATOM 703 C CA . ALA A 1 90 ? -4.021 3.301 17.301 1.00 89.31 90 ALA A CA 1
ATOM 704 C C . ALA A 1 90 ? -5.458 2.756 17.391 1.00 89.31 90 ALA A C 1
ATOM 706 O O . ALA A 1 90 ? -6.299 3.382 18.034 1.00 89.31 90 ALA A O 1
ATOM 707 N N . PHE A 1 91 ? -5.741 1.634 16.724 1.00 87.44 91 PHE A N 1
ATOM 708 C CA . PHE A 1 91 ? -7.073 1.039 16.606 1.00 87.44 91 PHE A CA 1
ATOM 709 C C . PHE A 1 91 ? -7.209 -0.337 17.284 1.00 87.44 91 PHE A C 1
ATOM 711 O O . PHE A 1 91 ? -8.298 -0.917 17.246 1.00 87.44 91 PHE A O 1
ATOM 718 N N . GLU A 1 92 ? -6.120 -0.846 17.868 1.00 80.44 92 GLU A N 1
ATOM 719 C CA . GLU A 1 92 ? -6.079 -1.983 18.804 1.00 80.44 92 GLU A CA 1
ATOM 720 C C . GLU A 1 92 ? -6.419 -1.524 20.230 1.00 80.44 92 GLU A C 1
ATOM 722 O O . GLU A 1 92 ? -7.170 -2.263 20.907 1.00 80.44 92 GLU A O 1
#

Organism: NCBI:txid412755

Foldseek 3Di:
DDDDDDDDDDDDDDDDDDDDDDDPDPPPPPPVPPPPPPPLVLVVVLVVVVVVLVVVLVVLVPDPDDPVSVVSVVVSVVCVVPVSVVSVVVSD

Radius of gyration: 31.07 Å; chains: 1; bounding box: 78×54×51 Å

Secondary structure (DSSP, 8-state):
----------------------------------------HHHHHHHHHHHHHHHHHHHHHTSPS-HHHHHHHHHHHHHIIIIIHHHHHHH-

Sequence (92 aa):
MTKQLNKPSSATDVGNTLDIKPETGEEKQENTDQPLERPNQEIMIVKTIQSLMTVVNNNLMKLPDSPMKNEAMEEVCLFQRTTLNDLQKAFE

pLDDT: mean 75.13, std 22.69, range [32.91, 97.81]